Protein AF-A0A8J7XHS6-F1 (afdb_monomer_lite)

Secondary structure (DSSP, 8-state):
-HHHHHHHHHHHHHHHH-TT--HHHHHHHHTS-HHHHHHHHHHHHHTTSSPPPP--PPPPTT---EEEEE--S-HHHHHHHHTTSTTEEEEEE--SS-SEEEEE-

Structure (mmCIF, N/CA/C/O backbone):
data_AF-A0A8J7XHS6-F1
#
_entry.id   AF-A0A8J7XHS6-F1
#
loop_
_atom_site.group_PDB
_atom_site.id
_atom_site.type_symbol
_atom_site.label_atom_id
_atom_site.label_alt_id
_atom_site.label_comp_id
_atom_site.label_asym_id
_atom_site.label_entity_id
_atom_site.label_seq_id
_atom_site.pdbx_PDB_ins_code
_atom_site.Cartn_x
_atom_site.Cartn_y
_atom_site.Cartn_z
_atom_site.occupancy
_atom_site.B_iso_or_equiv
_atom_site.auth_seq_id
_atom_site.auth_comp_id
_atom_site.auth_asym_id
_atom_site.auth_atom_id
_atom_site.pdbx_PDB_model_num
ATOM 1 N N . MET A 1 1 ? -7.483 -13.611 23.083 1.00 55.81 1 MET A N 1
ATOM 2 C CA . MET A 1 1 ? -6.839 -13.410 21.763 1.00 55.81 1 MET A CA 1
ATOM 3 C C . MET A 1 1 ? -7.826 -13.400 20.593 1.00 55.81 1 MET A C 1
ATOM 5 O O . MET A 1 1 ? -7.846 -12.397 19.900 1.00 55.81 1 MET A O 1
ATOM 9 N N . LYS A 1 2 ? -8.700 -14.408 20.401 1.00 67.62 2 LYS A N 1
ATOM 10 C CA . LYS A 1 2 ? -9.603 -14.489 19.222 1.00 67.62 2 LYS A CA 1
ATOM 11 C C . LYS A 1 2 ? -10.501 -13.258 18.964 1.00 67.62 2 LYS A C 1
ATOM 13 O O . LYS A 1 2 ? -10.633 -12.850 17.818 1.00 67.62 2 LYS A O 1
ATOM 18 N N . GLN A 1 3 ? -11.086 -12.643 19.999 1.00 80.31 3 GLN A N 1
ATOM 19 C CA . GLN A 1 3 ? -11.959 -11.466 19.818 1.00 80.31 3 GLN A CA 1
ATOM 20 C C . GLN A 1 3 ? -11.194 -10.209 19.373 1.00 80.31 3 GLN A C 1
ATOM 22 O O . GLN A 1 3 ? -11.668 -9.476 18.513 1.00 80.31 3 GLN A O 1
ATOM 27 N N . LYS A 1 4 ? -9.986 -9.983 19.904 1.00 86.88 4 LYS A N 1
ATOM 28 C CA . LYS A 1 4 ? -9.155 -8.820 19.553 1.00 86.88 4 LYS A CA 1
ATOM 29 C C . LYS A 1 4 ? -8.773 -8.839 18.069 1.00 86.88 4 LYS A C 1
ATOM 31 O O . LYS A 1 4 ? -8.967 -7.847 17.378 1.00 86.88 4 LYS A O 1
ATOM 36 N N . THR A 1 5 ? -8.335 -9.991 17.561 1.00 88.88 5 THR A N 1
ATOM 37 C CA . THR A 1 5 ? -8.014 -10.177 16.136 1.00 88.88 5 THR A CA 1
ATOM 38 C C . THR A 1 5 ? -9.231 -9.953 15.233 1.00 88.88 5 THR A C 1
ATOM 40 O O . THR A 1 5 ? -9.101 -9.354 14.171 1.00 88.88 5 THR A O 1
ATOM 43 N N . LEU A 1 6 ? -10.429 -10.367 15.665 1.00 91.31 6 LEU A N 1
ATOM 44 C CA . LEU A 1 6 ? -11.665 -10.094 14.927 1.00 91.31 6 LEU A CA 1
ATOM 45 C C . LEU A 1 6 ? -11.957 -8.588 14.841 1.00 91.31 6 LEU A C 1
ATOM 47 O O . LEU A 1 6 ? -12.351 -8.102 13.784 1.00 91.31 6 LEU A O 1
ATOM 51 N N . HIS A 1 7 ? -11.747 -7.840 15.928 1.00 92.06 7 HIS A N 1
ATOM 52 C CA . HIS A 1 7 ? -11.896 -6.385 15.903 1.00 92.06 7 HIS A CA 1
ATOM 53 C C . HIS A 1 7 ? -10.856 -5.719 15.002 1.00 92.06 7 HIS A C 1
ATOM 55 O O . HIS A 1 7 ? -11.229 -4.843 14.231 1.00 92.06 7 HIS A O 1
ATOM 61 N N . PHE A 1 8 ? -9.599 -6.170 15.025 1.00 93.50 8 PHE A N 1
ATOM 62 C CA . PHE A 1 8 ? -8.561 -5.673 14.113 1.00 93.50 8 PHE A CA 1
ATOM 63 C C . PHE A 1 8 ? -8.963 -5.868 12.650 1.00 93.50 8 PHE A C 1
ATOM 65 O O . PHE A 1 8 ? -8.924 -4.925 11.865 1.00 93.50 8 PHE A O 1
AT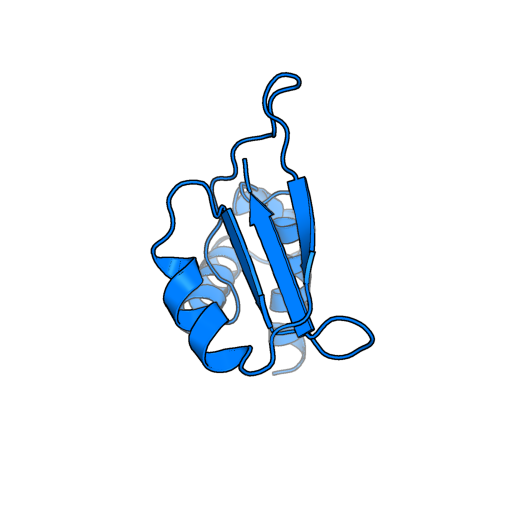OM 72 N N . HIS A 1 9 ? -9.436 -7.067 12.302 1.00 91.88 9 HIS A N 1
ATOM 73 C CA . HIS A 1 9 ? -9.925 -7.362 10.958 1.00 91.88 9 HIS A CA 1
ATOM 74 C C . HIS A 1 9 ? -11.094 -6.450 10.555 1.00 91.88 9 HIS A C 1
ATOM 76 O O . HIS A 1 9 ? -11.115 -5.910 9.455 1.00 91.88 9 HIS A O 1
ATOM 82 N N . ARG A 1 10 ? -12.066 -6.226 11.448 1.00 91.81 10 ARG A N 1
ATOM 83 C CA . ARG A 1 10 ? -13.198 -5.326 11.168 1.00 91.81 10 ARG A CA 1
ATOM 84 C C . ARG A 1 10 ? -12.760 -3.871 10.986 1.00 91.81 10 ARG A C 1
ATOM 86 O O . ARG A 1 10 ? -13.250 -3.206 10.082 1.00 91.81 10 ARG A O 1
ATOM 93 N N . ILE A 1 11 ? -11.839 -3.385 11.820 1.00 91.69 11 ILE A N 1
ATOM 94 C CA . ILE A 1 11 ? -11.259 -2.040 11.688 1.00 91.69 11 ILE A CA 1
ATOM 95 C C . ILE A 1 11 ? -10.556 -1.904 10.330 1.00 91.69 11 ILE A C 1
ATOM 97 O O . ILE A 1 11 ? -10.775 -0.919 9.625 1.00 91.69 11 ILE A O 1
ATOM 101 N N . TYR A 1 12 ? -9.774 -2.914 9.935 1.00 91.44 12 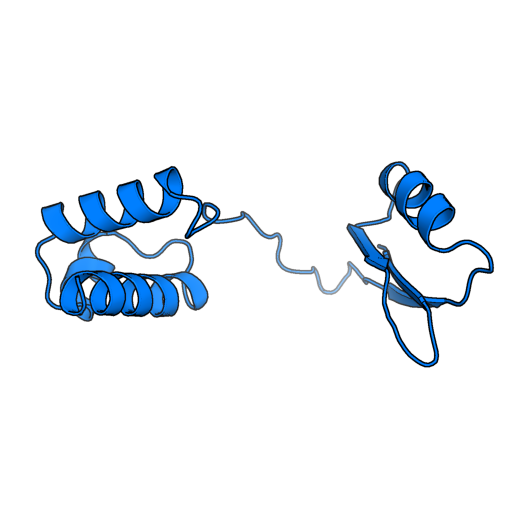TYR A N 1
ATOM 102 C CA . TYR A 1 12 ? -9.093 -2.953 8.642 1.00 91.44 12 TYR A CA 1
ATOM 103 C C . TYR A 1 12 ? -10.067 -2.864 7.459 1.00 91.44 12 TYR A C 1
ATOM 105 O O . TYR A 1 12 ? -9.858 -2.036 6.579 1.00 91.44 12 TYR A O 1
ATOM 113 N N . GLU A 1 13 ? -11.153 -3.642 7.445 1.00 90.38 13 GLU A N 1
ATOM 114 C CA . GLU A 1 13 ? -12.142 -3.615 6.352 1.00 90.38 13 GLU A CA 1
ATOM 115 C C . GLU A 1 13 ? -12.759 -2.219 6.138 1.00 90.38 13 GLU A C 1
ATOM 117 O O . GLU A 1 13 ? -12.928 -1.760 5.001 1.00 90.38 13 GLU A O 1
ATOM 122 N N . HIS A 1 14 ? -13.039 -1.498 7.229 1.00 89.00 14 HIS A N 1
ATOM 123 C CA . HIS A 1 14 ? -13.540 -0.125 7.149 1.00 89.00 14 HIS A CA 1
ATOM 124 C C . HIS A 1 14 ? -12.484 0.847 6.618 1.00 89.00 14 HIS A C 1
ATOM 126 O O . HIS A 1 14 ? -12.782 1.636 5.720 1.00 89.00 14 HIS A O 1
ATOM 132 N N . LEU A 1 15 ? -11.247 0.762 7.115 1.00 89.31 15 LEU A N 1
ATOM 133 C CA . LEU A 1 15 ? -10.142 1.611 6.659 1.00 89.31 15 LEU A CA 1
ATOM 134 C C . LEU A 1 15 ? -9.749 1.337 5.205 1.00 89.31 15 LEU A C 1
ATOM 136 O O . LEU A 1 15 ? -9.403 2.265 4.480 1.00 89.31 15 LEU A O 1
ATOM 140 N N . ARG A 1 16 ? -9.840 0.082 4.754 1.00 86.25 16 ARG A N 1
ATOM 141 C CA . ARG A 1 16 ? -9.581 -0.313 3.364 1.00 86.25 16 ARG A CA 1
ATOM 142 C C . ARG A 1 16 ? -10.533 0.388 2.396 1.00 86.25 16 ARG A C 1
ATOM 144 O O . ARG A 1 16 ? -10.124 0.759 1.301 1.00 86.25 16 ARG A O 1
ATOM 151 N N . SER A 1 17 ? -11.784 0.571 2.812 1.00 84.56 17 SER A N 1
ATOM 152 C CA . SER A 1 17 ? -12.825 1.225 2.012 1.00 84.56 17 SER A CA 1
ATOM 153 C C . SER A 1 17 ? -12.793 2.751 2.147 1.00 84.56 17 SER A C 1
ATOM 155 O O . SER A 1 17 ? -13.003 3.464 1.170 1.00 84.56 17 SER A O 1
ATOM 157 N N . SER A 1 18 ? -12.518 3.263 3.350 1.00 86.19 18 SER A N 1
ATOM 158 C CA . SER A 1 18 ? -12.425 4.695 3.645 1.00 86.19 18 SER A CA 1
ATOM 159 C C . SER A 1 18 ? -11.249 4.969 4.594 1.00 86.19 18 SER A C 1
ATOM 161 O O . SER A 1 18 ? -11.413 4.954 5.817 1.00 86.19 18 SER A O 1
ATOM 163 N N . PRO A 1 19 ? -10.045 5.258 4.061 1.00 85.31 19 PRO A N 1
ATOM 164 C CA . PRO A 1 19 ? -8.828 5.402 4.871 1.00 85.31 19 PRO A CA 1
ATOM 165 C C . PRO A 1 19 ? -8.852 6.564 5.869 1.00 85.31 19 PRO A C 1
ATOM 167 O O . PRO A 1 19 ? -8.036 6.610 6.785 1.00 85.31 19 PRO A O 1
ATOM 170 N N . LYS A 1 20 ? -9.766 7.524 5.682 1.00 85.81 20 LYS A N 1
ATOM 171 C CA . LYS A 1 20 ? -9.918 8.722 6.523 1.00 85.81 20 LYS A CA 1
ATOM 172 C C . LYS A 1 20 ? -11.162 8.666 7.415 1.00 85.81 20 LYS A C 1
ATOM 174 O O . LYS A 1 20 ? -11.609 9.705 7.895 1.00 85.81 20 LYS A O 1
ATOM 179 N N 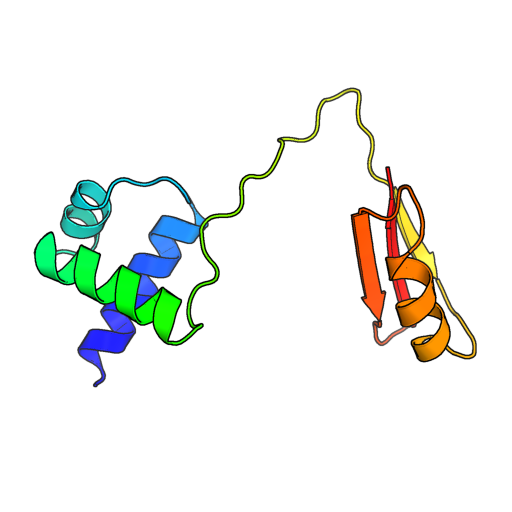. ILE A 1 21 ? -11.744 7.482 7.607 1.00 89.06 21 ILE A N 1
ATOM 180 C CA . ILE A 1 21 ? -12.939 7.311 8.432 1.00 89.06 21 ILE A CA 1
ATOM 181 C C . ILE A 1 21 ? -12.678 7.775 9.884 1.00 89.06 21 ILE A C 1
ATOM 183 O O . ILE A 1 21 ? -11.676 7.380 10.490 1.00 89.06 21 ILE A O 1
ATOM 187 N N . PRO A 1 22 ? -13.544 8.621 10.469 1.00 91.06 22 PRO A N 1
ATOM 188 C CA . PRO A 1 22 ? -13.387 9.059 11.852 1.00 91.06 22 PRO A CA 1
ATOM 189 C C . PRO A 1 22 ? -13.484 7.901 12.856 1.00 91.06 22 PRO A C 1
ATOM 191 O O . PRO A 1 22 ? -14.293 6.987 12.700 1.00 91.06 22 PRO A O 1
ATOM 194 N N . ILE A 1 23 ? -12.747 7.988 13.970 1.00 91.50 23 ILE A N 1
ATOM 195 C CA . ILE A 1 23 ? -12.745 6.956 15.031 1.00 91.50 23 ILE A CA 1
ATOM 196 C C . ILE A 1 23 ? -14.157 6.673 15.575 1.00 91.50 23 ILE A C 1
ATOM 198 O O . ILE A 1 23 ? -14.458 5.536 15.940 1.00 91.50 23 ILE A O 1
ATOM 202 N N . TYR A 1 24 ? -15.040 7.678 15.634 1.00 92.81 24 TYR A N 1
ATOM 203 C CA . TYR A 1 24 ? -16.410 7.465 16.112 1.00 92.81 24 TYR A CA 1
ATOM 204 C C . TYR A 1 24 ? -17.230 6.572 15.169 1.00 92.81 24 TYR A C 1
ATOM 206 O O . TYR A 1 24 ? -18.052 5.793 15.651 1.00 92.81 24 TYR A O 1
ATOM 214 N N . GLU A 1 25 ? -16.987 6.636 13.858 1.00 91.19 25 GLU A N 1
ATOM 215 C CA . GLU A 1 25 ? -17.660 5.777 12.879 1.00 91.19 25 GLU A CA 1
ATOM 216 C C . GLU A 1 25 ? -17.126 4.351 12.964 1.00 91.19 25 GLU A C 1
ATOM 218 O O . GLU A 1 25 ? -17.921 3.417 12.999 1.00 91.19 25 GLU A O 1
ATOM 223 N N . ILE A 1 26 ? -15.807 4.184 13.133 1.00 90.88 26 ILE A N 1
ATOM 224 C CA . ILE A 1 26 ? -15.189 2.874 13.397 1.00 90.88 26 ILE A CA 1
ATOM 225 C C . ILE A 1 26 ? -15.802 2.239 14.651 1.00 90.88 26 ILE A C 1
ATOM 227 O O . ILE A 1 26 ? -16.156 1.061 14.657 1.00 90.88 26 ILE A O 1
ATOM 231 N N . ALA A 1 27 ? -15.941 3.010 15.730 1.00 93.19 27 ALA A N 1
ATOM 232 C CA . ALA A 1 27 ? -16.527 2.537 16.981 1.00 93.19 27 ALA A CA 1
ATOM 233 C C . ALA A 1 27 ? -17.987 2.087 16.794 1.00 93.19 27 ALA A C 1
ATOM 235 O O . ALA A 1 27 ? -18.368 1.010 17.257 1.00 93.19 27 ALA A O 1
ATOM 236 N N . SER A 1 28 ? -18.781 2.880 16.066 1.00 90.56 28 SER A N 1
ATOM 237 C CA . SER A 1 28 ? -20.179 2.566 15.758 1.00 90.56 28 SER A CA 1
ATOM 238 C C . SER A 1 28 ? -20.308 1.296 14.913 1.00 90.56 28 SER A C 1
ATOM 240 O O . SER A 1 28 ? -21.066 0.395 15.276 1.00 90.56 28 SER A O 1
ATOM 242 N N . SER A 1 29 ? -19.521 1.172 13.842 1.00 87.06 29 SER A N 1
ATOM 243 C CA . SER A 1 29 ? -19.615 0.053 12.902 1.00 87.06 29 SER A CA 1
ATOM 244 C C . SER A 1 29 ? -19.066 -1.261 13.461 1.00 87.06 29 SER A C 1
ATOM 246 O O . SER A 1 29 ? -19.561 -2.338 13.134 1.00 87.06 29 SER A O 1
ATOM 248 N N . THR A 1 30 ? -18.065 -1.193 14.342 1.00 87.44 30 THR A N 1
ATOM 249 C CA . THR A 1 30 ? -17.447 -2.382 14.951 1.00 87.44 30 THR A CA 1
ATOM 250 C C . THR A 1 30 ? -18.040 -2.754 16.312 1.00 87.44 30 THR A C 1
ATOM 252 O O . THR A 1 30 ? -17.649 -3.779 16.880 1.00 87.44 30 THR A O 1
ATOM 255 N N . SER A 1 31 ? -19.008 -1.967 16.802 1.00 89.12 31 SER A N 1
ATOM 256 C CA . SER A 1 31 ? -19.689 -2.134 18.094 1.00 89.12 31 SER A CA 1
ATOM 257 C C . SER A 1 31 ? -18.731 -2.158 19.294 1.00 89.12 31 SER A C 1
ATOM 259 O O . SER A 1 31 ? -18.931 -2.912 20.246 1.00 89.12 31 SER A O 1
ATOM 261 N N . ILE A 1 32 ? -17.681 -1.334 19.256 1.00 92.94 32 ILE A N 1
ATOM 262 C CA . ILE A 1 32 ? -16.731 -1.153 20.366 1.00 92.94 32 ILE A CA 1
ATOM 263 C C . ILE A 1 32 ? -16.735 0.296 20.847 1.00 92.94 32 ILE A C 1
ATOM 265 O O . ILE A 1 32 ? -17.179 1.205 20.150 1.00 92.94 32 ILE A O 1
ATOM 269 N N . SER A 1 33 ? -16.216 0.539 22.052 1.00 94.38 33 SER A N 1
ATOM 270 C CA . SER A 1 33 ? -16.092 1.908 22.559 1.00 94.38 33 SER A CA 1
ATOM 271 C C . SER A 1 33 ? -15.086 2.723 21.732 1.00 94.38 33 SER A C 1
ATOM 273 O O . SER A 1 33 ? -14.109 2.176 21.219 1.00 94.38 33 SER A O 1
ATOM 275 N N . ARG A 1 34 ? -15.266 4.050 21.662 1.00 92.88 34 ARG A N 1
ATOM 276 C CA . ARG A 1 34 ? -14.322 4.962 20.981 1.00 92.88 34 ARG A CA 1
ATOM 277 C C . ARG A 1 34 ? -12.891 4.833 21.511 1.00 92.88 34 ARG A C 1
ATOM 279 O O . ARG A 1 34 ? -11.952 4.808 20.723 1.00 92.88 34 ARG A O 1
ATOM 286 N N . ASN A 1 35 ? -12.735 4.682 22.826 1.00 95.12 35 ASN A N 1
ATOM 287 C CA . ASN A 1 35 ? -11.426 4.501 23.457 1.00 95.12 35 ASN A CA 1
ATOM 288 C C . ASN A 1 35 ? -10.782 3.177 23.026 1.00 95.12 35 ASN A C 1
ATOM 290 O O . ASN A 1 35 ? -9.591 3.132 22.737 1.00 95.12 35 ASN A O 1
ATOM 294 N N . THR A 1 36 ? -11.579 2.108 22.933 1.00 94.31 36 THR A N 1
ATOM 295 C CA . THR A 1 36 ? -11.115 0.804 22.442 1.00 94.31 36 THR A CA 1
ATOM 296 C C . THR A 1 36 ? -10.723 0.873 20.969 1.00 94.31 36 THR A C 1
ATOM 298 O O . THR A 1 36 ? -9.662 0.374 20.620 1.00 94.31 36 THR A O 1
ATOM 301 N N . ALA A 1 37 ? -11.529 1.521 20.122 1.00 93.56 37 ALA A N 1
ATOM 302 C CA . ALA A 1 37 ? -11.216 1.712 18.705 1.00 93.56 37 ALA A CA 1
ATOM 303 C C . ALA A 1 37 ? -9.909 2.495 18.515 1.00 93.56 37 ALA A C 1
ATOM 305 O O . ALA A 1 37 ? -9.046 2.064 17.758 1.00 93.56 37 ALA A O 1
ATOM 306 N N . SER A 1 38 ? -9.735 3.594 19.258 1.00 94.00 38 SER A N 1
ATOM 307 C CA . SER A 1 38 ? -8.502 4.389 19.256 1.00 94.00 38 SER A CA 1
ATOM 308 C C . SER A 1 38 ? -7.291 3.554 19.673 1.00 94.00 38 SER A C 1
ATOM 310 O O . SER A 1 38 ? -6.276 3.555 18.984 1.00 94.00 38 SER A O 1
ATOM 312 N N . LYS A 1 39 ? -7.411 2.802 20.775 1.00 95.38 39 LYS A N 1
ATOM 313 C CA . LYS A 1 39 ? -6.342 1.932 21.275 1.00 95.38 39 LYS A CA 1
ATOM 314 C C . LYS A 1 39 ? -5.978 0.842 20.267 1.00 95.38 39 LYS A C 1
ATOM 316 O O . LYS A 1 39 ? -4.805 0.619 20.018 1.00 95.38 39 LYS A O 1
ATOM 321 N N . TYR A 1 40 ? -6.968 0.175 19.679 1.00 94.56 40 TYR A N 1
ATOM 322 C CA . TYR A 1 40 ? -6.731 -0.882 18.695 1.00 94.56 40 TYR A CA 1
ATOM 323 C C . TYR A 1 40 ? -6.089 -0.350 17.422 1.00 94.56 40 TYR A C 1
ATOM 325 O O . TYR A 1 40 ? -5.188 -0.990 16.900 1.00 94.56 40 TYR A O 1
ATOM 333 N N . LEU A 1 41 ? -6.506 0.823 16.947 1.00 91.56 41 LEU A N 1
ATOM 334 C CA . LEU A 1 41 ? -5.875 1.451 15.793 1.00 91.56 41 LEU A CA 1
ATOM 335 C C . LEU A 1 41 ? -4.404 1.787 16.071 1.00 91.56 41 LEU A C 1
ATOM 337 O O . LEU A 1 41 ? -3.552 1.511 15.232 1.00 91.56 41 LEU A O 1
ATOM 341 N N . GLN A 1 42 ? -4.110 2.339 17.251 1.00 92.69 42 GLN A N 1
ATOM 342 C CA . GLN A 1 42 ? -2.742 2.633 17.671 1.00 92.69 42 GLN A CA 1
ATOM 343 C C . GLN A 1 42 ? -1.897 1.355 17.767 1.00 92.69 42 GLN A C 1
ATOM 345 O O . GLN A 1 42 ? -0.831 1.296 17.165 1.00 92.69 42 GLN A O 1
ATOM 350 N N . GLU A 1 43 ? -2.406 0.310 18.425 1.00 94.81 43 GLU A N 1
ATOM 351 C CA . GLU A 1 43 ? -1.733 -0.992 18.513 1.00 94.81 43 GLU A CA 1
ATOM 352 C C . GLU A 1 43 ? -1.482 -1.599 17.123 1.00 94.81 43 GLU A C 1
ATOM 354 O O . GLU A 1 43 ? -0.396 -2.094 16.858 1.00 94.81 43 GLU A O 1
ATOM 359 N N . MET A 1 44 ? -2.446 -1.525 16.197 1.00 92.94 44 MET A N 1
ATOM 360 C CA . MET A 1 44 ? -2.259 -2.029 14.831 1.00 92.94 44 MET A CA 1
ATOM 361 C C . MET A 1 44 ? -1.139 -1.297 14.078 1.00 92.94 44 MET A C 1
ATOM 363 O O . MET A 1 44 ? -0.468 -1.915 13.254 1.00 92.94 44 MET A O 1
ATOM 367 N N . ILE A 1 45 ? -0.944 -0.002 14.334 1.00 91.12 45 ILE A N 1
ATOM 368 C CA . ILE A 1 45 ? 0.134 0.789 13.728 1.00 91.12 45 ILE A CA 1
ATOM 369 C C . ILE A 1 45 ? 1.481 0.456 14.384 1.00 91.12 45 ILE A C 1
ATOM 371 O O . ILE A 1 45 ? 2.462 0.233 13.675 1.00 91.12 45 ILE A O 1
ATOM 375 N N . GLU A 1 46 ? 1.522 0.401 15.718 1.00 93.94 46 GLU A N 1
ATOM 376 C CA . GLU A 1 46 ? 2.722 0.078 16.505 1.00 93.94 46 GLU A CA 1
ATOM 377 C C . GLU A 1 46 ? 3.237 -1.339 16.212 1.00 93.94 46 GLU A C 1
ATOM 379 O O . GLU A 1 46 ? 4.435 -1.530 16.028 1.00 93.94 46 GLU A O 1
ATOM 384 N N . ASP A 1 47 ? 2.331 -2.310 16.068 1.00 93.69 47 ASP A N 1
ATOM 385 C CA . ASP A 1 47 ? 2.652 -3.706 15.745 1.00 93.69 47 ASP A CA 1
ATOM 386 C C . ASP A 1 47 ? 2.905 -3.929 14.238 1.00 93.69 47 ASP A C 1
ATOM 388 O O . ASP A 1 47 ? 3.030 -5.070 13.787 1.00 93.69 47 ASP A O 1
ATOM 392 N N . HIS A 1 48 ? 2.939 -2.862 13.428 1.00 89.88 48 HIS A N 1
ATOM 393 C CA . HIS A 1 48 ? 3.093 -2.909 11.968 1.00 89.88 48 HIS A CA 1
ATOM 394 C C . HIS A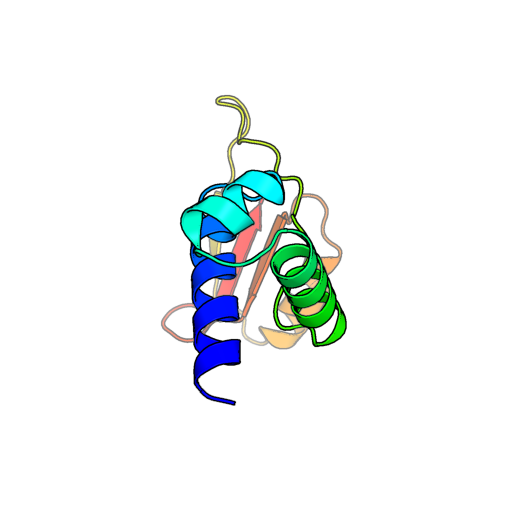 1 48 ? 2.053 -3.782 11.234 1.00 89.88 48 HIS A C 1
ATOM 396 O O . HIS A 1 48 ? 2.273 -4.205 10.098 1.00 89.88 48 HIS A O 1
ATOM 402 N N . ILE A 1 49 ? 0.893 -4.021 11.852 1.00 90.69 49 ILE A N 1
ATOM 403 C CA . ILE A 1 49 ? -0.254 -4.715 11.245 1.00 90.69 49 ILE A CA 1
ATOM 404 C C . ILE A 1 49 ? -0.923 -3.810 10.204 1.00 90.69 49 ILE A C 1
ATOM 406 O O . ILE A 1 49 ? -1.420 -4.285 9.183 1.00 90.69 49 ILE A O 1
ATOM 410 N N . LEU A 1 50 ? -0.937 -2.500 10.459 1.00 89.12 50 LEU A N 1
ATOM 411 C CA . LEU A 1 50 ? -1.475 -1.485 9.567 1.00 89.12 50 LEU A CA 1
ATOM 412 C C . LEU A 1 50 ? -0.399 -0.444 9.266 1.00 89.12 50 LEU A C 1
ATOM 414 O O . LEU A 1 50 ? 0.124 0.209 10.166 1.00 89.12 50 LEU A O 1
ATOM 418 N N . GLN A 1 51 ? -0.100 -0.247 7.985 1.00 82.38 51 GLN A N 1
ATOM 419 C CA . GLN A 1 51 ? 0.601 0.959 7.556 1.00 82.38 51 GLN A CA 1
ATOM 420 C C . GLN A 1 51 ? -0.400 2.113 7.539 1.00 82.38 51 GLN A C 1
ATOM 422 O O . GLN A 1 51 ? -1.540 1.941 7.101 1.00 82.38 51 GLN A O 1
ATOM 427 N N . GLY A 1 52 ? 0.012 3.266 8.072 1.00 73.12 52 GLY A N 1
ATOM 428 C CA . GLY A 1 52 ? -0.852 4.435 8.228 1.00 73.12 52 GLY A CA 1
ATOM 429 C C . GLY A 1 52 ? -1.545 4.860 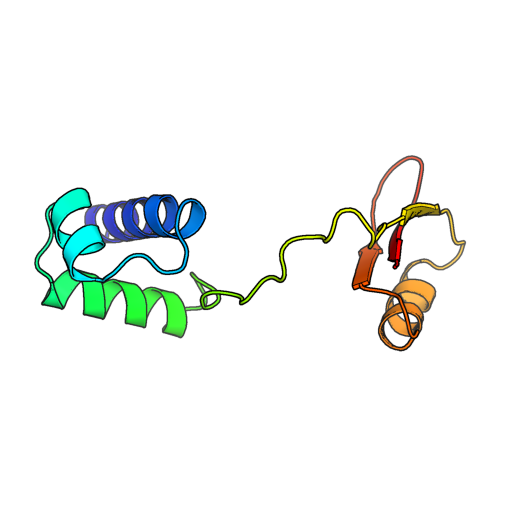6.924 1.00 73.12 52 GLY A C 1
ATOM 430 O O . GLY A 1 52 ? -1.132 4.464 5.831 1.00 73.12 52 GLY A O 1
ATOM 431 N N . PRO A 1 53 ? -2.607 5.677 7.011 1.00 71.88 53 PRO A N 1
ATOM 432 C CA . PRO A 1 53 ? -3.373 6.074 5.839 1.00 71.88 53 PRO A CA 1
ATOM 433 C C . PRO A 1 53 ? -2.479 6.810 4.838 1.00 71.88 53 PRO A C 1
ATOM 435 O O . PRO A 1 53 ? -1.941 7.880 5.120 1.00 71.88 53 PRO A O 1
ATOM 438 N N . GLN A 1 54 ? -2.335 6.237 3.646 1.00 68.50 54 GLN A N 1
ATOM 439 C CA . GLN A 1 54 ? -1.576 6.856 2.570 1.00 68.50 54 GLN A CA 1
ATOM 440 C C . GLN A 1 54 ? -2.434 7.933 1.899 1.00 68.50 54 GLN A C 1
ATOM 442 O O . GLN A 1 54 ? -3.547 7.665 1.440 1.00 68.50 54 GLN A O 1
ATOM 447 N N . LEU A 1 55 ? -1.907 9.154 1.799 1.00 67.44 55 LEU A N 1
ATOM 448 C CA . LEU A 1 55 ? -2.456 10.141 0.876 1.00 67.44 55 LEU A CA 1
ATOM 449 C C . LEU A 1 55 ? -2.136 9.678 -0.544 1.00 67.44 55 LEU A C 1
ATOM 451 O O . LEU A 1 55 ? -0.978 9.663 -0.951 1.00 67.44 55 LEU A O 1
ATOM 455 N N . ARG A 1 56 ? -3.169 9.271 -1.281 1.00 68.94 56 ARG A N 1
ATOM 456 C CA . ARG A 1 56 ? -3.069 8.983 -2.710 1.00 68.94 56 ARG A CA 1
ATOM 457 C C . ARG A 1 56 ? -3.701 10.124 -3.488 1.00 68.94 56 ARG A C 1
ATOM 459 O O . ARG A 1 56 ? -4.826 10.529 -3.189 1.00 68.94 56 ARG A O 1
ATOM 466 N N . LEU A 1 57 ? -2.966 10.640 -4.466 1.00 70.25 57 LEU A N 1
ATOM 467 C CA . LEU A 1 57 ? -3.539 11.476 -5.510 1.00 70.25 57 LEU A CA 1
ATOM 468 C C . LEU A 1 57 ? -4.434 10.587 -6.370 1.00 70.25 57 LEU A C 1
ATOM 470 O O . LEU A 1 57 ? -4.039 9.486 -6.749 1.00 70.25 57 LEU A O 1
ATOM 474 N N . LEU A 1 58 ? -5.656 11.044 -6.636 1.00 71.38 58 LEU A N 1
ATOM 475 C CA . LEU A 1 58 ? -6.477 10.395 -7.648 1.00 71.38 58 LEU A CA 1
ATOM 476 C C . LEU A 1 58 ? -5.834 10.666 -9.013 1.00 71.38 58 LEU A C 1
ATOM 478 O O . LEU A 1 58 ? -5.432 11.810 -9.255 1.00 71.38 58 LEU A O 1
ATOM 482 N N . PRO A 1 59 ? -5.736 9.659 -9.896 1.00 70.31 59 PRO A N 1
ATOM 483 C CA . PRO A 1 59 ? -5.213 9.876 -11.234 1.00 70.31 59 PRO A CA 1
ATOM 484 C C . PRO A 1 59 ? -6.072 10.928 -11.940 1.00 70.31 59 PRO A C 1
ATOM 486 O O . PRO A 1 59 ? -7.300 10.815 -12.010 1.00 70.31 59 PRO A O 1
ATOM 489 N N . SER A 1 60 ? -5.426 11.987 -12.429 1.00 78.81 60 SER A N 1
ATOM 490 C CA . SER A 1 60 ? -6.086 12.964 -13.293 1.00 78.81 60 SER A CA 1
ATOM 491 C C . SER A 1 60 ? -6.413 12.294 -14.630 1.00 78.81 60 SER A C 1
ATOM 493 O O . SER A 1 60 ? -5.584 11.532 -15.124 1.00 78.81 60 SER A O 1
ATOM 495 N N . PRO A 1 61 ? -7.529 12.629 -15.302 1.00 76.44 61 PRO A N 1
ATOM 496 C CA . PRO A 1 61 ? -7.782 12.179 -16.675 1.00 76.44 61 PRO A CA 1
ATOM 497 C C . PRO A 1 61 ? -6.639 12.496 -17.656 1.00 76.44 61 PRO A C 1
ATOM 499 O O . PRO A 1 61 ? -6.514 11.862 -18.703 1.00 76.44 61 PRO A O 1
ATOM 502 N N . THR A 1 62 ? -5.814 13.495 -17.331 1.00 82.38 62 THR A N 1
ATOM 503 C CA . THR A 1 62 ? -4.661 13.932 -18.128 1.00 82.38 62 THR A CA 1
ATOM 504 C C . THR A 1 62 ? -3.339 13.274 -17.733 1.00 82.38 62 THR A C 1
ATOM 506 O O . THR A 1 62 ? -2.356 13.456 -18.443 1.00 82.38 62 THR A O 1
ATOM 509 N N . TYR A 1 63 ? -3.299 12.530 -16.628 1.00 81.50 63 TYR A N 1
ATOM 510 C CA . TYR A 1 63 ? -2.112 11.843 -16.127 1.00 81.50 63 TYR A CA 1
ATOM 511 C C . TYR A 1 63 ? -2.260 10.348 -16.405 1.00 81.50 63 TYR A C 1
ATOM 513 O O . TYR A 1 63 ? -3.186 9.708 -15.905 1.00 81.50 63 TYR A O 1
ATOM 521 N N . ARG A 1 64 ? -1.405 9.810 -17.277 1.00 84.25 64 ARG A N 1
ATOM 522 C CA . ARG A 1 64 ? -1.495 8.425 -17.744 1.00 84.25 64 ARG A CA 1
ATOM 523 C C . ARG A 1 64 ? -0.324 7.632 -17.209 1.00 84.25 64 ARG A C 1
ATOM 525 O O . ARG A 1 64 ? 0.808 7.919 -17.558 1.00 84.25 64 ARG A O 1
ATOM 532 N N . GLU A 1 65 ? -0.636 6.600 -16.445 1.00 90.12 65 GLU A N 1
ATOM 533 C CA . GLU A 1 65 ? 0.353 5.636 -15.989 1.00 90.12 65 GLU A CA 1
ATOM 534 C C . GLU A 1 65 ? 0.485 4.500 -17.012 1.00 90.12 65 GLU A C 1
ATOM 536 O O . GLU A 1 65 ? -0.507 4.045 -17.594 1.00 90.12 65 GLU A O 1
ATOM 541 N N . TYR A 1 66 ? 1.707 4.019 -17.221 1.00 92.38 66 TYR A N 1
ATOM 542 C CA . TYR A 1 66 ? 2.014 2.920 -18.130 1.00 92.38 66 TYR A CA 1
ATOM 543 C C . TYR A 1 66 ? 2.541 1.725 -17.353 1.00 92.38 66 TYR A C 1
ATOM 545 O O . TYR A 1 66 ? 3.470 1.846 -16.558 1.00 92.38 66 TYR A O 1
ATOM 553 N N . VAL A 1 67 ? 1.978 0.549 -17.629 1.00 95.44 67 VAL A N 1
ATOM 554 C CA . VAL A 1 67 ? 2.466 -0.720 -17.084 1.00 95.44 67 VAL A CA 1
ATOM 555 C C . VAL A 1 67 ? 3.341 -1.398 -18.127 1.00 95.44 67 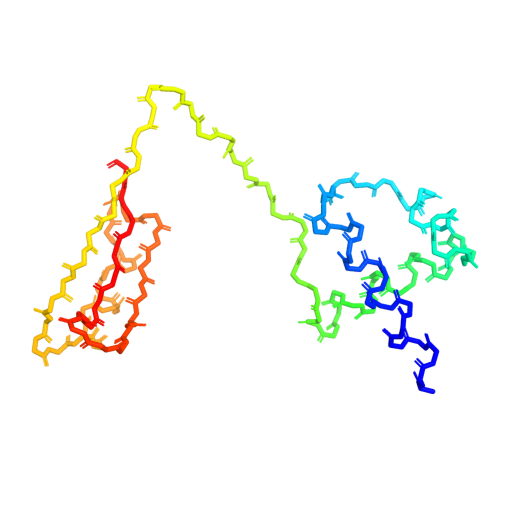VAL A C 1
ATOM 557 O O . VAL A 1 67 ? 2.881 -1.716 -19.222 1.00 95.44 67 VAL A O 1
ATOM 560 N N . SER A 1 68 ? 4.595 -1.650 -17.769 1.00 95.62 68 SER A N 1
ATOM 561 C CA . SER A 1 68 ? 5.551 -2.379 -18.598 1.00 95.62 68 SER A CA 1
ATOM 562 C C . SER A 1 68 ? 5.918 -3.708 -17.949 1.00 95.62 68 SER A C 1
ATOM 564 O O . SER A 1 68 ? 6.352 -3.745 -16.796 1.00 95.62 68 SER A O 1
ATOM 566 N N . LEU A 1 69 ? 5.769 -4.796 -18.705 1.00 96.81 69 LEU A N 1
ATOM 567 C CA . LEU A 1 69 ? 6.151 -6.150 -18.303 1.00 96.81 69 LEU A CA 1
ATOM 568 C C . LEU A 1 69 ? 7.424 -6.534 -19.056 1.00 96.81 69 LEU A C 1
ATOM 570 O O . LEU A 1 69 ? 7.443 -6.539 -20.286 1.00 96.81 69 LEU A O 1
ATOM 574 N N . MET A 1 70 ? 8.501 -6.798 -18.322 1.00 95.38 70 MET A N 1
ATOM 575 C CA . MET A 1 70 ? 9.843 -6.944 -18.882 1.00 95.38 70 MET A CA 1
ATOM 576 C C . MET A 1 70 ? 10.534 -8.216 -18.388 1.00 95.38 70 MET A C 1
ATOM 578 O O . MET A 1 70 ? 10.255 -8.729 -17.301 1.00 95.38 70 MET A O 1
ATOM 582 N N . ASN A 1 71 ? 11.484 -8.694 -19.191 1.00 96.62 71 ASN A N 1
ATOM 583 C CA . ASN A 1 71 ? 12.369 -9.800 -18.848 1.00 96.62 71 ASN A CA 1
ATOM 584 C C . ASN A 1 71 ? 13.820 -9.350 -18.862 1.00 96.62 71 ASN A C 1
ATOM 586 O O . ASN A 1 71 ? 14.379 -9.050 -19.917 1.00 96.62 71 ASN A O 1
ATOM 590 N N . PHE A 1 72 ? 14.446 -9.373 -17.694 1.00 95.44 72 PHE A N 1
ATOM 591 C CA . PHE A 1 72 ? 15.866 -9.095 -17.537 1.00 95.44 72 PHE A CA 1
ATOM 592 C C . PHE A 1 72 ? 16.633 -10.356 -17.167 1.00 95.44 72 PHE A C 1
ATOM 594 O O . PHE A 1 72 ? 16.123 -11.227 -16.474 1.00 95.44 72 PHE A O 1
ATOM 601 N N . LYS A 1 73 ? 17.889 -10.468 -17.604 1.00 95.69 73 LYS A N 1
ATOM 602 C CA . LYS A 1 73 ? 18.743 -11.593 -17.189 1.00 95.69 73 LYS A CA 1
ATOM 603 C C . LYS A 1 73 ? 19.070 -11.544 -15.693 1.00 95.69 73 LYS A C 1
ATOM 605 O O . LYS A 1 73 ? 19.193 -12.591 -15.072 1.00 95.69 73 LYS A O 1
ATOM 610 N N . ASP A 1 74 ? 19.180 -10.336 -15.143 1.00 95.69 74 ASP A N 1
ATOM 611 C CA . ASP A 1 74 ? 19.409 -10.074 -13.722 1.00 95.69 74 ASP A CA 1
ATOM 612 C C . ASP A 1 74 ? 18.330 -9.111 -13.183 1.00 95.69 74 ASP A C 1
ATOM 614 O O . ASP A 1 74 ? 18.541 -7.894 -13.135 1.00 95.69 74 ASP A O 1
ATOM 618 N N . PRO A 1 75 ? 17.135 -9.625 -12.837 1.00 94.69 75 PRO A N 1
ATOM 619 C CA . PRO A 1 75 ? 16.045 -8.795 -12.324 1.00 94.69 75 PRO A CA 1
ATOM 620 C C . PRO A 1 75 ? 16.364 -8.171 -10.957 1.00 94.69 75 PRO A C 1
ATOM 622 O O . PRO A 1 75 ? 15.847 -7.100 -10.647 1.00 94.69 75 PRO A O 1
ATOM 625 N N . SER A 1 76 ? 17.248 -8.781 -10.161 1.00 94.69 76 SER A N 1
ATOM 626 C CA . SER A 1 76 ? 17.650 -8.273 -8.843 1.00 94.69 76 SER A CA 1
ATOM 627 C C . SER A 1 76 ? 18.448 -6.974 -8.952 1.00 94.69 76 SER A C 1
ATOM 629 O O . SER A 1 76 ? 18.175 -6.002 -8.239 1.00 94.69 76 SER A O 1
ATOM 631 N N . HIS A 1 77 ? 19.413 -6.932 -9.875 1.00 95.25 77 HIS A N 1
ATOM 632 C CA . HIS A 1 77 ? 20.159 -5.710 -10.161 1.00 95.25 77 HIS A CA 1
ATOM 633 C C . HIS A 1 77 ? 19.232 -4.605 -10.683 1.00 95.25 77 HIS A C 1
ATOM 635 O O . HIS A 1 77 ? 19.242 -3.487 -10.164 1.00 95.25 77 HIS A O 1
ATOM 641 N N . VAL A 1 78 ? 18.366 -4.940 -11.646 1.00 95.38 78 VAL A N 1
ATOM 642 C CA . VAL A 1 78 ? 17.417 -3.988 -12.241 1.00 95.38 78 VAL A CA 1
ATOM 643 C C . VAL A 1 78 ? 16.458 -3.420 -11.198 1.00 95.38 78 VAL A C 1
ATOM 645 O O . VAL A 1 78 ? 16.243 -2.212 -11.175 1.00 95.38 78 VAL A O 1
ATOM 648 N N . PHE A 1 79 ? 15.936 -4.249 -10.292 1.00 94.88 79 PHE A N 1
ATOM 649 C CA . PHE A 1 79 ? 15.071 -3.799 -9.201 1.00 94.88 79 PHE A CA 1
ATOM 650 C C . PHE A 1 79 ? 15.742 -2.724 -8.338 1.00 94.88 79 PHE A C 1
ATOM 652 O O . PHE A 1 79 ? 15.117 -1.723 -8.002 1.00 94.88 79 PHE A O 1
ATOM 659 N N . THR A 1 80 ? 17.026 -2.896 -8.020 1.00 95.25 80 THR A N 1
ATOM 660 C CA . THR A 1 80 ? 17.778 -1.905 -7.237 1.00 95.25 80 THR A CA 1
ATOM 661 C C . THR A 1 80 ? 17.928 -0.602 -8.019 1.00 95.25 80 THR A C 1
ATOM 663 O O . THR A 1 80 ? 17.673 0.476 -7.484 1.00 95.25 80 THR A O 1
ATOM 666 N N . CYS A 1 81 ? 18.281 -0.688 -9.302 1.00 93.75 81 CYS A N 1
ATOM 667 C CA . CYS A 1 81 ? 18.475 0.485 -10.146 1.00 93.75 81 CYS A CA 1
ATOM 668 C C . CYS A 1 81 ? 17.184 1.282 -10.366 1.00 93.75 81 CYS A C 1
ATOM 670 O O . CYS A 1 81 ? 17.224 2.505 -10.269 1.00 93.75 81 CYS A O 1
ATOM 672 N N . LEU A 1 82 ? 16.051 0.614 -10.613 1.00 94.19 82 LEU A N 1
ATOM 673 C CA . LEU A 1 82 ? 14.766 1.264 -10.908 1.00 94.19 82 LEU A CA 1
ATOM 674 C C . LEU A 1 82 ? 14.275 2.183 -9.785 1.00 94.19 82 LEU A C 1
ATOM 676 O O . LEU A 1 82 ? 13.614 3.175 -10.079 1.00 94.19 82 LEU A O 1
ATOM 680 N N . SER A 1 83 ? 14.650 1.915 -8.532 1.00 90.19 83 SER A N 1
ATOM 681 C CA . SER A 1 83 ? 14.268 2.754 -7.388 1.00 90.19 83 SER A CA 1
ATOM 682 C C . SER A 1 83 ? 14.796 4.194 -7.460 1.00 90.19 83 SER A C 1
ATOM 684 O O . SER A 1 83 ? 14.261 5.076 -6.793 1.00 90.19 83 SER A O 1
ATOM 686 N N . GLY A 1 84 ? 15.832 4.444 -8.270 1.00 90.75 84 GLY A N 1
ATOM 687 C CA . GLY A 1 84 ? 16.419 5.770 -8.467 1.00 90.75 84 GLY A CA 1
ATOM 688 C C . GLY A 1 84 ? 15.967 6.494 -9.737 1.00 90.75 84 GLY A C 1
ATOM 689 O O . GLY A 1 84 ? 16.428 7.610 -9.976 1.00 90.75 84 GLY A O 1
ATOM 690 N N . PHE A 1 85 ? 15.124 5.885 -10.578 1.00 92.81 85 PHE A N 1
ATOM 691 C CA . PHE A 1 85 ? 14.744 6.498 -11.851 1.00 92.81 85 PHE A CA 1
ATOM 692 C C . PHE A 1 85 ? 13.624 7.525 -11.668 1.00 92.81 85 PHE A C 1
ATOM 694 O O . PHE A 1 85 ? 12.610 7.222 -11.032 1.00 92.81 85 PHE A O 1
ATOM 701 N N . PRO A 1 86 ? 13.756 8.724 -12.269 1.00 87.88 86 PRO A N 1
ATOM 702 C CA . PRO A 1 86 ? 12.631 9.640 -12.347 1.00 87.88 86 PRO A CA 1
ATOM 703 C C . PRO A 1 86 ? 11.514 8.963 -13.150 1.00 87.88 86 PRO A C 1
ATOM 705 O O . PRO A 1 86 ? 11.796 8.200 -14.075 1.00 87.88 86 PRO A O 1
ATOM 708 N N . HIS A 1 87 ? 10.263 9.239 -12.790 1.00 91.38 87 HIS A N 1
ATOM 709 C CA . HIS A 1 87 ? 9.063 8.690 -13.435 1.00 91.38 87 HIS A CA 1
ATOM 710 C C . HIS A 1 87 ? 8.757 7.214 -13.167 1.00 91.38 87 HIS A C 1
ATOM 712 O O . HIS A 1 87 ? 7.732 6.723 -13.624 1.00 91.38 87 HIS A O 1
ATOM 718 N N . VAL A 1 88 ? 9.572 6.488 -12.392 1.00 93.81 88 VAL A N 1
ATOM 719 C CA . VAL A 1 88 ? 9.181 5.160 -11.893 1.00 93.81 88 VAL A CA 1
ATOM 720 C C . VAL A 1 88 ? 8.345 5.331 -10.629 1.00 93.81 88 VAL A C 1
ATOM 722 O O . VAL A 1 88 ? 8.861 5.654 -9.562 1.00 93.81 88 VAL A O 1
ATOM 725 N N . LEU A 1 89 ? 7.040 5.092 -10.747 1.00 91.44 89 LEU A N 1
ATOM 726 C CA . LEU A 1 89 ? 6.100 5.174 -9.627 1.00 91.44 89 LEU A CA 1
ATOM 727 C C . LEU A 1 89 ? 6.132 3.915 -8.760 1.00 91.44 89 LEU A C 1
ATOM 729 O O . LEU A 1 89 ? 5.967 3.971 -7.541 1.00 91.44 89 LEU A O 1
ATOM 733 N N . TYR A 1 90 ? 6.309 2.762 -9.402 1.00 93.12 90 TYR A N 1
ATOM 734 C CA . TYR A 1 90 ? 6.358 1.465 -8.746 1.00 93.12 90 TYR A CA 1
ATOM 735 C C . TYR A 1 90 ? 7.135 0.475 -9.606 1.00 93.12 90 TYR A C 1
ATOM 737 O O . TYR A 1 90 ? 7.000 0.456 -10.827 1.00 93.12 90 TYR A O 1
ATOM 745 N N . HIS A 1 91 ? 7.912 -0.395 -8.973 1.00 95.81 91 HIS A N 1
ATOM 746 C CA . HIS A 1 91 ? 8.536 -1.520 -9.651 1.00 95.81 91 HIS A CA 1
ATOM 747 C C . HIS A 1 91 ? 8.516 -2.754 -8.753 1.00 95.81 91 HIS A C 1
ATOM 749 O O . HIS A 1 91 ? 8.599 -2.661 -7.528 1.00 95.81 91 HIS A O 1
ATOM 755 N N . ALA A 1 92 ? 8.409 -3.924 -9.371 1.00 95.88 92 ALA A N 1
ATOM 756 C CA . ALA A 1 92 ? 8.378 -5.198 -8.673 1.00 95.88 92 ALA A CA 1
ATOM 757 C C . ALA A 1 92 ? 9.131 -6.269 -9.452 1.00 95.88 92 ALA A C 1
ATOM 759 O O . ALA A 1 92 ? 9.027 -6.358 -10.677 1.00 95.88 92 ALA A O 1
ATOM 760 N N . MET A 1 93 ? 9.833 -7.127 -8.715 1.00 96.25 93 MET A N 1
ATOM 761 C CA . MET A 1 93 ? 10.238 -8.426 -9.238 1.00 96.25 93 MET A CA 1
ATOM 762 C C . MET A 1 93 ? 9.034 -9.358 -9.211 1.00 96.25 93 MET A C 1
ATOM 764 O O . MET A 1 93 ? 8.272 -9.389 -8.244 1.00 96.25 93 MET A O 1
ATOM 768 N N . THR A 1 94 ? 8.858 -10.105 -10.288 1.00 95.12 94 THR A N 1
ATOM 769 C CA . THR A 1 94 ? 7.727 -11.018 -10.472 1.00 95.12 94 THR A CA 1
ATOM 770 C C . THR A 1 94 ? 8.237 -12.371 -10.955 1.00 95.12 94 THR A C 1
ATOM 772 O O . THR A 1 94 ? 9.404 -12.509 -11.319 1.00 95.12 94 THR A O 1
ATOM 775 N N . PHE A 1 95 ? 7.379 -13.386 -10.910 1.00 90.25 95 PHE A N 1
ATOM 776 C CA . PHE A 1 95 ? 7.681 -14.725 -11.406 1.00 90.25 95 PHE A CA 1
ATOM 777 C C . PHE A 1 95 ? 6.632 -15.106 -12.451 1.00 90.25 95 PHE A C 1
ATOM 779 O O . PHE A 1 95 ? 5.443 -14.874 -12.229 1.00 90.25 95 PHE A O 1
ATOM 786 N N . GLY A 1 96 ? 7.064 -15.699 -13.562 1.00 90.38 96 GLY A N 1
ATOM 787 C CA . GLY A 1 96 ? 6.200 -16.068 -14.682 1.00 90.38 96 GLY A CA 1
ATOM 788 C C . GLY A 1 96 ? 6.878 -15.787 -16.019 1.00 90.38 96 GLY A C 1
ATOM 789 O O . GLY A 1 96 ? 8.104 -15.839 -16.116 1.00 90.38 96 GLY A O 1
ATOM 790 N N . ASP A 1 97 ? 6.073 -15.460 -17.029 1.00 93.69 97 ASP A N 1
ATOM 791 C CA . ASP A 1 97 ? 6.553 -15.140 -18.380 1.00 93.69 97 ASP A CA 1
ATOM 792 C C . ASP A 1 97 ? 7.293 -13.800 -18.459 1.00 93.69 97 ASP A C 1
ATOM 794 O O . ASP A 1 97 ? 7.939 -13.517 -19.462 1.00 93.69 97 ASP A O 1
ATOM 798 N N . TRP A 1 98 ? 7.203 -12.977 -17.415 1.00 95.62 98 TRP A N 1
ATOM 799 C CA . TRP A 1 98 ? 8.008 -11.782 -17.179 1.00 95.62 98 TRP A CA 1
ATOM 800 C C . TRP A 1 98 ? 8.561 -11.830 -15.755 1.00 95.62 98 TRP A C 1
ATOM 802 O O . TRP A 1 98 ? 7.946 -12.410 -14.858 1.00 95.62 98 TRP A O 1
ATOM 812 N N . ASN A 1 99 ? 9.720 -11.209 -15.541 1.00 96.12 99 ASN A N 1
ATOM 813 C CA . ASN A 1 99 ? 10.368 -11.194 -14.229 1.00 96.12 99 ASN A CA 1
ATOM 814 C C . ASN A 1 99 ? 10.457 -9.807 -13.587 1.00 96.12 99 ASN A C 1
ATOM 816 O O . ASN A 1 99 ? 10.870 -9.686 -12.434 1.00 96.12 99 ASN A O 1
ATOM 820 N N . THR A 1 100 ? 10.032 -8.759 -14.294 1.00 97.19 100 THR A N 1
ATOM 821 C CA . THR A 1 100 ? 9.986 -7.385 -13.787 1.00 97.19 100 THR A CA 1
ATOM 822 C C . THR A 1 100 ? 8.724 -6.680 -14.279 1.00 97.19 100 THR A C 1
ATOM 824 O O . THR A 1 100 ? 8.402 -6.729 -15.465 1.00 97.19 100 THR A O 1
ATOM 827 N N . MET A 1 101 ? 8.023 -5.999 -13.373 1.00 97.06 101 MET A N 1
ATOM 828 C CA . MET A 1 101 ? 6.925 -5.083 -13.688 1.00 97.06 101 MET A CA 1
ATOM 829 C C . MET A 1 101 ? 7.321 -3.670 -13.271 1.00 97.06 101 MET A C 1
ATOM 831 O O . MET A 1 101 ? 7.831 -3.479 -12.167 1.00 97.06 101 MET A O 1
ATOM 835 N N . VAL A 1 102 ? 7.053 -2.690 -14.130 1.00 96.69 102 VAL A N 1
ATOM 836 C CA . VAL A 1 102 ? 7.309 -1.271 -13.860 1.00 96.69 102 VAL A CA 1
ATOM 837 C C . VAL A 1 102 ? 6.056 -0.466 -14.182 1.00 96.69 102 VAL A C 1
ATOM 839 O O . VAL A 1 102 ? 5.447 -0.675 -15.230 1.00 96.69 102 VAL A O 1
ATOM 842 N N . ILE A 1 103 ? 5.678 0.433 -13.278 1.00 95.25 103 ILE A N 1
ATOM 843 C CA . ILE A 1 103 ? 4.650 1.452 -13.483 1.00 95.25 103 ILE A CA 1
ATOM 844 C C . ILE A 1 103 ? 5.358 2.798 -13.584 1.00 95.25 103 ILE A C 1
ATOM 846 O O . ILE A 1 103 ? 6.106 3.165 -12.673 1.00 95.25 103 ILE A O 1
ATOM 850 N N . THR A 1 104 ? 5.119 3.514 -14.677 1.00 94.06 104 THR A N 1
ATOM 851 C CA . THR A 1 104 ? 5.685 4.846 -14.923 1.00 94.06 104 THR A CA 1
ATOM 852 C C . THR A 1 104 ? 4.611 5.872 -15.242 1.00 94.06 104 THR A C 1
ATOM 854 O O . THR A 1 104 ? 3.512 5.477 -15.630 1.00 94.06 104 THR A O 1
ATOM 857 N N . ASP A 1 105 ? 4.932 7.160 -15.120 1.00 89.38 105 ASP A N 1
ATOM 858 C CA . ASP A 1 105 ? 4.080 8.287 -15.534 1.00 89.38 105 ASP A CA 1
ATOM 859 C C . ASP A 1 105 ? 4.563 9.057 -16.770 1.00 89.38 105 ASP A C 1
ATOM 861 O O . ASP A 1 105 ? 5.713 8.827 -17.211 1.00 89.38 105 ASP A O 1
#

Sequence (105 aa):
MKQKTLHFHRIYEHLRSSPKIPIYEIASSTSISRNTASKYLQEMIEDHILQGPQLRLLPSPTYREYVSLMNFKDPSHVFTCLSGFPHVLYHAMTFGDWNTMVITD

Foldseek 3Di:
DVVLVVLLVQLVVVCVVPVPDDLVVSCVRSVHDSVSSVVSVVVCVVVVVDDHRDDDDDADPPHDKDKDFAADPCVPVVVVVLVPDPFFPDKDQDDDPGGIITIGD

pLDDT: mean 89.39, std 8.01, range [55.81, 97.19]

Radius of gyration: 19.21 Å; chains: 1; bounding box: 40×30×42 Å